Protein AF-A0A3M6K5K2-F1 (afdb_monomer_lite)

pLDDT: mean 93.85, std 2.62, range [81.88, 96.81]

Structure (mmCIF, N/CA/C/O backbone):
data_AF-A0A3M6K5K2-F1
#
_entry.id   AF-A0A3M6K5K2-F1
#
loop_
_atom_site.group_PDB
_atom_site.id
_atom_site.type_symbol
_atom_site.label_atom_id
_atom_site.label_alt_id
_atom_site.label_comp_id
_atom_site.label_asym_id
_atom_site.label_entity_id
_atom_site.label_seq_id
_atom_site.pdbx_PDB_ins_code
_atom_site.Cartn_x
_atom_site.Cartn_y
_atom_site.Cartn_z
_atom_site.occupancy
_atom_site.B_iso_or_equiv
_atom_site.auth_seq_id
_atom_site.auth_comp_id
_atom_site.auth_asym_id
_atom_site.auth_atom_id
_atom_site.pdbx_PDB_model_num
ATOM 1 N N . MET A 1 1 ? -11.931 4.478 13.055 1.00 81.88 1 MET A N 1
ATOM 2 C CA . MET A 1 1 ? -10.896 4.364 12.015 1.00 81.88 1 MET A CA 1
ATOM 3 C C . MET A 1 1 ? -9.660 5.182 12.338 1.00 81.88 1 MET A C 1
ATOM 5 O O . MET A 1 1 ? -9.757 6.383 12.572 1.00 81.88 1 MET A O 1
ATOM 9 N N . ALA A 1 2 ? -8.511 4.516 12.349 1.00 91.38 2 ALA A N 1
ATOM 10 C CA . ALA A 1 2 ? -7.200 5.147 12.354 1.00 91.38 2 ALA A CA 1
ATOM 11 C C . ALA A 1 2 ? -6.745 5.385 10.906 1.00 91.38 2 ALA A C 1
ATOM 13 O O . ALA A 1 2 ? -7.038 4.576 10.025 1.00 91.38 2 ALA A O 1
ATOM 14 N N . ASN A 1 3 ? -6.022 6.481 10.669 1.00 94.44 3 ASN A N 1
ATOM 15 C CA . ASN A 1 3 ? -5.342 6.712 9.398 1.00 94.44 3 ASN A CA 1
ATOM 16 C C . ASN A 1 3 ? -3.914 6.160 9.491 1.00 94.44 3 ASN A C 1
ATOM 18 O O . ASN A 1 3 ? -3.162 6.559 10.381 1.00 94.44 3 ASN A O 1
ATOM 22 N N . ILE A 1 4 ? -3.566 5.230 8.607 1.00 94.69 4 ILE A N 1
ATOM 23 C CA . ILE A 1 4 ? -2.277 4.538 8.583 1.00 94.69 4 ILE A CA 1
ATOM 24 C C . ILE A 1 4 ? -1.580 4.866 7.268 1.00 94.69 4 ILE A C 1
ATOM 26 O O . ILE A 1 4 ? -2.124 4.618 6.194 1.00 94.69 4 ILE A O 1
ATOM 30 N N . THR A 1 5 ? -0.351 5.366 7.354 1.00 96.31 5 THR A N 1
ATOM 31 C CA . THR A 1 5 ? 0.502 5.587 6.184 1.00 96.31 5 THR A CA 1
ATOM 32 C C . THR A 1 5 ? 1.371 4.358 5.933 1.00 96.31 5 THR A C 1
ATOM 34 O O . THR A 1 5 ? 2.218 4.005 6.756 1.00 96.31 5 THR A O 1
ATOM 37 N N . PHE A 1 6 ? 1.200 3.726 4.774 1.00 95.56 6 PHE A N 1
ATOM 38 C CA . PHE A 1 6 ? 2.090 2.681 4.279 1.00 95.56 6 PHE A CA 1
ATOM 39 C C . PHE A 1 6 ? 3.230 3.298 3.474 1.00 95.56 6 PHE A C 1
ATOM 41 O O . PHE A 1 6 ? 2.990 4.071 2.547 1.00 95.56 6 PHE A O 1
ATOM 48 N N . THR A 1 7 ? 4.464 2.904 3.789 1.00 96.38 7 THR A N 1
ATOM 49 C CA . THR A 1 7 ? 5.646 3.182 2.963 1.00 96.38 7 THR A CA 1
ATOM 50 C C . THR A 1 7 ? 6.032 1.899 2.240 1.00 96.38 7 THR A C 1
ATOM 52 O O . THR A 1 7 ? 6.541 0.958 2.845 1.00 96.38 7 THR A O 1
ATOM 55 N N . ILE A 1 8 ? 5.750 1.847 0.944 1.00 95.31 8 ILE A N 1
ATOM 56 C CA . ILE A 1 8 ? 5.956 0.679 0.094 1.00 95.31 8 ILE A CA 1
ATOM 57 C C . ILE A 1 8 ? 7.302 0.837 -0.626 1.00 95.31 8 ILE A C 1
ATOM 59 O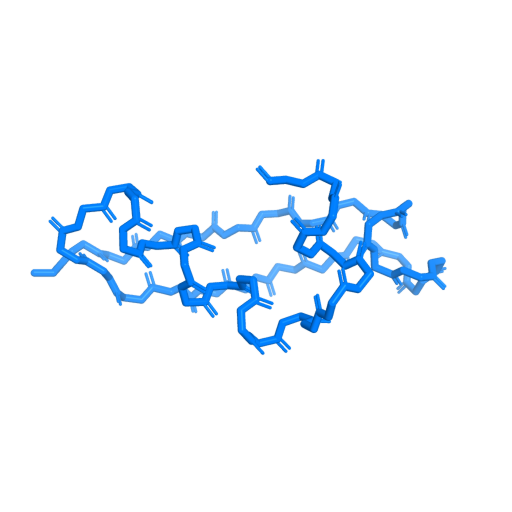 O . ILE A 1 8 ? 7.454 1.758 -1.433 1.00 95.31 8 ILE A O 1
ATOM 63 N N . PRO A 1 9 ? 8.288 -0.041 -0.374 1.00 94.56 9 PRO A N 1
ATOM 64 C CA . PRO A 1 9 ? 9.576 0.009 -1.052 1.00 94.56 9 PRO A CA 1
ATOM 65 C C . PRO A 1 9 ? 9.447 -0.371 -2.532 1.00 94.56 9 PRO A C 1
ATOM 67 O O . PRO A 1 9 ? 8.553 -1.119 -2.925 1.00 94.56 9 PRO A O 1
ATOM 70 N N . SER A 1 10 ? 10.414 0.060 -3.347 1.00 93.38 10 SER A N 1
ATOM 71 C CA . SER A 1 10 ? 10.441 -0.188 -4.801 1.00 93.38 10 SER A CA 1
ATOM 72 C C . SER A 1 10 ? 10.242 -1.662 -5.189 1.00 93.38 10 SER A C 1
ATOM 74 O O . SER A 1 10 ? 9.519 -1.968 -6.135 1.00 93.38 10 SER A O 1
ATOM 76 N N . VAL A 1 11 ? 10.803 -2.598 -4.412 1.00 93.38 11 VAL A N 1
ATOM 77 C CA . VAL A 1 11 ? 10.666 -4.050 -4.646 1.00 93.38 11 VAL A CA 1
ATOM 78 C C . VAL A 1 11 ? 9.220 -4.555 -4.540 1.00 93.38 11 VAL A C 1
ATOM 80 O O . VAL A 1 11 ? 8.871 -5.553 -5.171 1.00 93.38 11 VAL A O 1
ATOM 83 N N . LEU A 1 12 ? 8.371 -3.864 -3.777 1.00 93.44 12 LEU A N 1
ATOM 84 C CA . LEU A 1 12 ? 6.939 -4.146 -3.644 1.00 93.44 12 LEU A CA 1
ATOM 85 C C . LEU A 1 12 ? 6.073 -3.253 -4.551 1.00 93.44 12 LEU A C 1
ATOM 87 O O . LEU A 1 12 ? 4.911 -3.568 -4.772 1.00 93.44 12 LEU A O 1
ATOM 91 N N . ASN A 1 13 ? 6.645 -2.194 -5.130 1.00 93.31 13 ASN A N 1
ATOM 92 C CA . ASN A 1 13 ? 5.999 -1.284 -6.082 1.00 93.31 13 ASN A CA 1
ATOM 93 C C . ASN A 1 13 ? 6.488 -1.517 -7.528 1.00 93.31 13 ASN A C 1
ATOM 95 O O . ASN A 1 13 ? 6.697 -0.571 -8.283 1.00 93.31 13 ASN A O 1
ATOM 99 N N . GLN A 1 14 ? 6.749 -2.774 -7.903 1.00 89.75 14 GLN A N 1
ATOM 100 C CA . GLN A 1 14 ? 7.131 -3.172 -9.271 1.00 89.75 14 GLN A CA 1
ATOM 101 C C . GLN A 1 14 ? 8.324 -2.384 -9.866 1.00 89.75 14 GLN A C 1
ATOM 103 O O . GLN A 1 14 ? 8.393 -2.151 -11.070 1.00 89.75 14 GLN A O 1
ATOM 108 N N . GLY A 1 15 ? 9.277 -1.957 -9.030 1.00 90.56 15 GLY A N 1
ATOM 109 C CA . GLY A 1 15 ? 10.433 -1.165 -9.463 1.00 90.56 15 GLY A CA 1
ATOM 110 C C . GLY A 1 15 ? 10.160 0.335 -9.644 1.00 90.56 15 GLY A C 1
ATOM 111 O O . GLY A 1 15 ? 11.082 1.077 -9.974 1.00 90.56 15 GLY A O 1
ATOM 112 N N . GLY A 1 16 ? 8.936 0.809 -9.390 1.00 92.81 16 GLY A N 1
ATOM 113 C CA . GLY A 1 16 ? 8.515 2.206 -9.550 1.00 92.81 16 GLY A CA 1
ATOM 114 C C . GLY A 1 16 ? 9.004 3.176 -8.466 1.00 92.81 16 GLY A C 1
ATOM 115 O O . GLY A 1 16 ? 8.484 4.284 -8.371 1.00 92.81 16 GLY A O 1
ATOM 116 N N . GLY A 1 17 ? 9.966 2.774 -7.629 1.00 94.6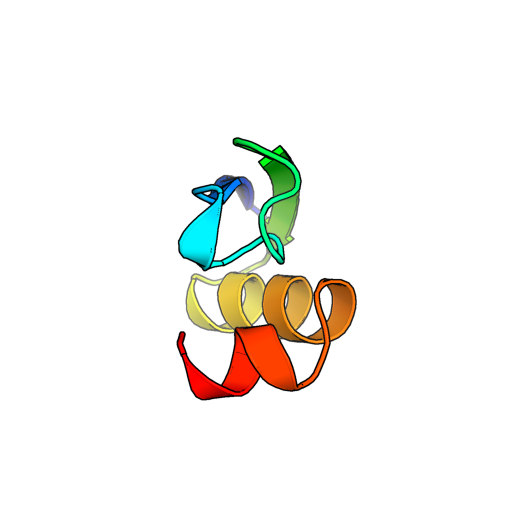2 17 GLY A N 1
ATOM 117 C CA . GLY A 1 17 ? 10.444 3.571 -6.497 1.00 94.62 17 GLY A CA 1
ATOM 118 C C . GLY A 1 17 ? 9.585 3.424 -5.238 1.00 94.62 17 GLY A C 1
ATOM 119 O O . GLY A 1 17 ? 8.631 2.644 -5.202 1.00 94.62 17 GLY A O 1
ATOM 120 N N . GLU A 1 18 ? 9.958 4.148 -4.181 1.00 95.81 18 GLU A N 1
ATOM 121 C CA . GLU A 1 18 ? 9.170 4.200 -2.945 1.00 95.81 18 GLU A CA 1
ATOM 122 C C . GLU A 1 18 ? 7.818 4.874 -3.201 1.00 95.81 18 GLU A C 1
ATOM 124 O O . GLU A 1 18 ? 7.743 5.930 -3.831 1.00 95.81 18 GLU A O 1
ATOM 129 N N . LYS A 1 19 ? 6.750 4.279 -2.670 1.00 95.00 19 LYS A N 1
ATOM 130 C CA . LYS A 1 19 ? 5.399 4.833 -2.719 1.00 95.00 19 LYS A CA 1
ATOM 131 C C . LYS A 1 19 ? 4.845 4.972 -1.311 1.00 95.00 19 LYS A C 1
ATOM 133 O O . LYS A 1 19 ? 4.902 4.029 -0.529 1.00 95.00 19 LYS A O 1
ATOM 138 N N . LYS A 1 20 ? 4.258 6.128 -1.004 1.00 96.81 20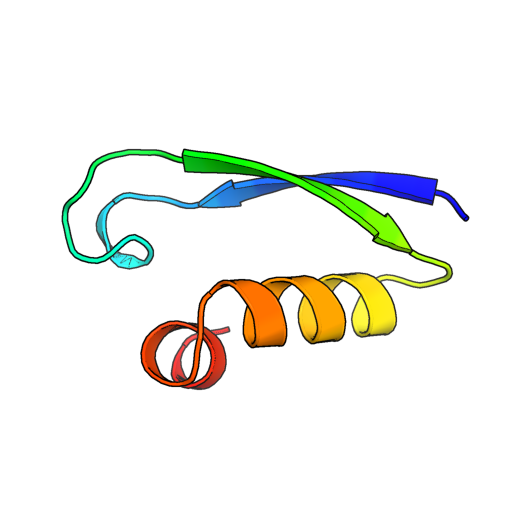 LYS A N 1
ATOM 139 C CA . LYS A 1 20 ? 3.496 6.340 0.231 1.00 96.81 20 LYS A C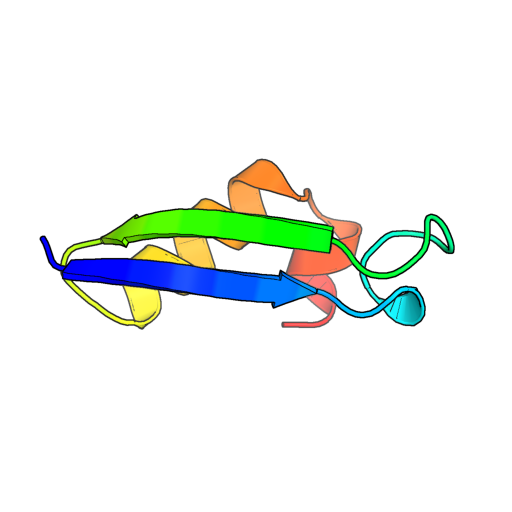A 1
ATOM 140 C C . LYS A 1 20 ? 2.008 6.330 -0.069 1.00 96.81 20 LYS A C 1
ATOM 142 O O . LYS A 1 20 ? 1.578 6.853 -1.098 1.00 96.81 20 LYS A O 1
ATOM 147 N N . THR A 1 21 ? 1.221 5.678 0.772 1.00 94.56 21 THR A N 1
ATOM 148 C CA . THR A 1 21 ? -0.232 5.586 0.594 1.00 94.56 21 THR A CA 1
ATOM 149 C C . THR 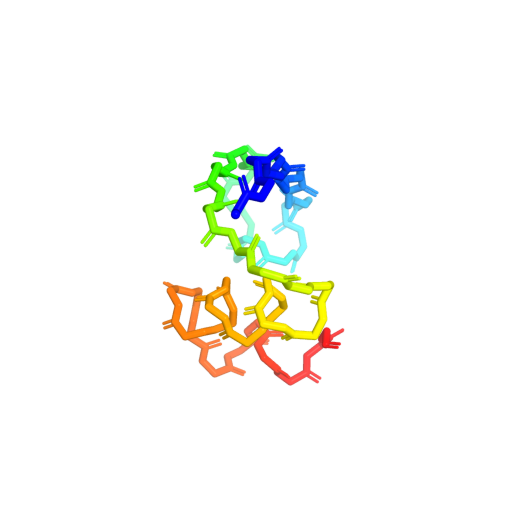A 1 21 ? -0.912 5.560 1.949 1.00 94.56 21 THR A C 1
ATOM 151 O O . THR A 1 21 ? -0.542 4.771 2.814 1.00 94.56 21 THR A O 1
ATOM 154 N N . ASP A 1 22 ? -1.909 6.421 2.111 1.00 95.81 22 ASP A N 1
ATOM 155 C CA . ASP A 1 22 ? -2.700 6.514 3.331 1.00 95.81 22 ASP A CA 1
ATOM 156 C C . ASP A 1 22 ? -3.941 5.624 3.228 1.00 95.81 22 ASP A C 1
ATOM 158 O O . ASP A 1 22 ? -4.625 5.606 2.201 1.00 95.81 22 ASP A O 1
ATOM 162 N N . VAL A 1 23 ? -4.225 4.881 4.296 1.00 95.69 23 VAL A N 1
ATOM 163 C CA . VAL A 1 23 ? -5.367 3.969 4.398 1.00 95.69 23 VAL A CA 1
ATOM 164 C C . VAL A 1 23 ? -6.088 4.211 5.716 1.00 95.69 23 VAL A C 1
ATOM 166 O O . VAL A 1 23 ? -5.505 4.131 6.797 1.00 95.69 23 VAL A O 1
ATOM 169 N N . SER A 1 24 ? -7.392 4.453 5.622 1.00 95.94 24 SER A N 1
ATOM 170 C CA . SER A 1 24 ? -8.282 4.516 6.779 1.00 95.94 24 SER A CA 1
ATOM 171 C C . SER A 1 24 ? -8.797 3.115 7.114 1.00 95.94 24 SER A C 1
ATOM 173 O O . SER A 1 24 ? -9.438 2.465 6.279 1.00 95.94 24 SER A O 1
ATOM 175 N N . ALA A 1 25 ? -8.518 2.635 8.324 1.00 95.75 25 ALA A N 1
ATOM 176 C CA . ALA A 1 25 ? -8.865 1.281 8.744 1.00 95.75 25 ALA A CA 1
ATOM 177 C C . ALA A 1 25 ? -9.259 1.198 10.220 1.00 95.75 25 ALA A C 1
ATOM 179 O O . ALA A 1 25 ? -8.868 2.030 11.044 1.00 95.75 25 ALA A O 1
ATOM 180 N N . ASP A 1 26 ? -10.042 0.177 10.559 1.00 95.06 26 ASP A N 1
ATOM 181 C CA . ASP A 1 26 ? -10.467 -0.081 11.941 1.00 95.06 26 ASP A CA 1
ATOM 182 C C . ASP A 1 26 ? -9.537 -1.047 12.685 1.00 95.06 26 ASP A C 1
ATOM 184 O O . ASP A 1 26 ? -9.537 -1.092 13.913 1.00 95.06 26 ASP A O 1
ATOM 188 N N . SER A 1 27 ? -8.693 -1.785 11.960 1.00 95.94 27 SER A N 1
ATOM 189 C CA . SER A 1 27 ? -7.647 -2.642 12.522 1.00 95.94 27 SER A CA 1
ATOM 190 C C . SER A 1 27 ? -6.447 -2.733 11.578 1.00 95.94 27 SER A C 1
ATOM 192 O O . SER A 1 27 ? -6.546 -2.385 10.402 1.00 95.94 27 SER A O 1
ATOM 194 N N . LEU A 1 28 ? -5.314 -3.248 12.068 1.00 94.12 28 LEU A N 1
ATOM 195 C CA . LEU A 1 28 ? -4.157 -3.529 11.210 1.00 94.12 28 LEU A CA 1
ATOM 196 C C . LEU A 1 28 ? -4.493 -4.560 10.123 1.00 94.12 28 LEU A C 1
ATOM 198 O O . LEU A 1 28 ? -4.104 -4.374 8.976 1.00 94.12 28 LEU A O 1
ATOM 202 N N . GLN A 1 29 ? -5.263 -5.602 10.452 1.00 94.75 29 GLN A N 1
ATOM 203 C CA . GLN A 1 29 ? -5.687 -6.612 9.476 1.00 94.75 29 GLN A CA 1
ATOM 204 C C . GLN A 1 29 ? -6.542 -5.998 8.358 1.00 94.75 29 GLN A C 1
ATOM 206 O O . GLN A 1 29 ? -6.339 -6.302 7.183 1.00 94.75 29 GLN A O 1
ATOM 211 N N . ASP A 1 30 ? -7.476 -5.115 8.718 1.00 95.88 30 ASP A N 1
ATOM 212 C CA . ASP A 1 30 ? -8.291 -4.358 7.760 1.00 95.88 30 ASP A CA 1
ATOM 213 C C . ASP A 1 30 ? -7.410 -3.453 6.879 1.00 95.88 30 ASP A C 1
ATOM 215 O O . ASP A 1 30 ? -7.546 -3.449 5.658 1.00 95.88 30 ASP A O 1
ATOM 219 N N . ALA A 1 31 ? -6.423 -2.771 7.471 1.00 96.12 31 ALA A N 1
ATOM 220 C CA . ALA A 1 31 ? -5.475 -1.935 6.736 1.00 96.12 31 ALA A CA 1
ATOM 221 C C . ALA A 1 31 ? -4.670 -2.734 5.696 1.00 96.12 31 ALA A C 1
ATOM 223 O O . ALA A 1 31 ? -4.577 -2.317 4.541 1.00 96.12 31 ALA A O 1
ATOM 224 N N . PHE A 1 32 ? -4.135 -3.899 6.084 1.00 95.00 32 PHE A N 1
ATOM 225 C CA . PHE A 1 32 ? -3.405 -4.795 5.181 1.00 95.00 32 PHE A CA 1
ATOM 226 C C . PHE A 1 32 ? -4.302 -5.404 4.098 1.00 95.00 32 PHE A C 1
ATOM 228 O O . PHE A 1 32 ? -3.864 -5.571 2.959 1.00 95.00 32 PHE A O 1
ATOM 235 N N . THR A 1 33 ? -5.567 -5.686 4.415 1.00 95.25 33 THR A N 1
ATOM 236 C CA . THR A 1 33 ? -6.545 -6.174 3.432 1.00 95.25 33 THR A CA 1
ATOM 237 C C . THR A 1 33 ? -6.807 -5.107 2.366 1.00 95.25 33 THR A C 1
ATOM 239 O O . THR A 1 33 ? -6.615 -5.372 1.179 1.00 95.25 33 THR A O 1
ATOM 242 N N . LYS A 1 34 ? -7.120 -3.873 2.784 1.00 95.62 34 LYS A N 1
ATOM 243 C CA . LYS A 1 34 ? -7.381 -2.731 1.890 1.00 95.62 34 LYS A CA 1
ATOM 244 C C . LYS A 1 34 ? -6.191 -2.386 0.997 1.00 95.62 34 LYS A C 1
ATOM 246 O O . LYS A 1 34 ? -6.351 -2.242 -0.215 1.00 95.62 34 LYS A O 1
ATOM 251 N N . ILE A 1 35 ? -4.984 -2.284 1.565 1.00 95.12 35 ILE A N 1
ATOM 252 C CA . ILE A 1 35 ? -3.796 -1.947 0.765 1.00 95.12 35 ILE A CA 1
ATOM 253 C C . ILE A 1 35 ? -3.447 -3.0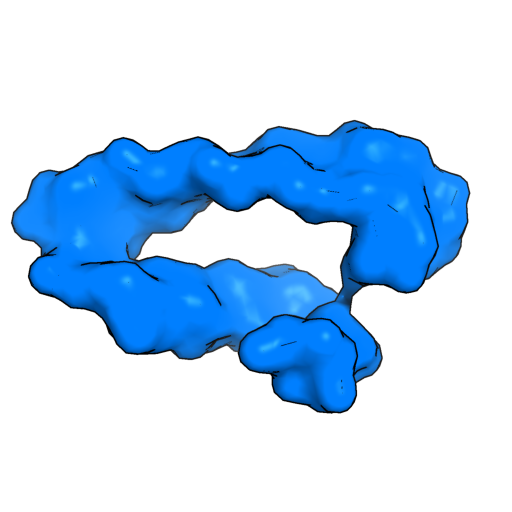64 -0.226 1.00 95.12 35 ILE A C 1
ATOM 255 O O . ILE A 1 35 ? -3.043 -2.773 -1.350 1.00 95.12 35 ILE A O 1
ATOM 259 N N . SER A 1 36 ? -3.666 -4.331 0.144 1.00 94.94 36 SER A N 1
ATOM 260 C CA . SER A 1 36 ? -3.450 -5.468 -0.756 1.00 94.94 36 SER A CA 1
ATOM 261 C C . SER A 1 36 ? -4.423 -5.470 -1.931 1.00 94.94 36 SER A C 1
ATOM 263 O O . SER A 1 36 ? -4.020 -5.751 -3.056 1.00 94.94 36 SER A O 1
ATOM 265 N N . GLU A 1 37 ? -5.688 -5.113 -1.703 1.00 94.31 37 GLU A N 1
ATOM 266 C CA . GLU A 1 37 ? -6.680 -4.947 -2.773 1.00 94.31 37 GLU A CA 1
ATOM 267 C C . GLU A 1 37 ? -6.335 -3.774 -3.701 1.00 94.31 37 GLU A C 1
ATOM 269 O O . GLU A 1 37 ? -6.464 -3.896 -4.917 1.00 94.31 37 GLU A O 1
ATOM 274 N N . GLN A 1 38 ? -5.829 -2.663 -3.154 1.00 92.94 38 GLN A N 1
ATOM 275 C CA . GLN A 1 38 ? -5.381 -1.512 -3.948 1.00 92.94 38 GLN A CA 1
ATOM 276 C C . GLN A 1 38 ? -4.113 -1.786 -4.768 1.00 92.94 38 GLN A C 1
ATOM 278 O O . GLN A 1 38 ? -3.957 -1.222 -5.851 1.00 92.94 38 GLN A O 1
ATOM 283 N N . MET A 1 39 ? -3.182 -2.591 -4.249 1.00 93.19 39 MET A N 1
ATOM 284 C CA . MET A 1 39 ? -1.902 -2.889 -4.906 1.00 93.19 39 MET A CA 1
ATOM 285 C C . MET A 1 39 ? -1.969 -4.096 -5.851 1.00 93.19 39 MET A C 1
ATOM 287 O O . MET A 1 39 ? -1.131 -4.213 -6.745 1.00 93.19 39 MET A O 1
ATOM 291 N N . GLY A 1 40 ? -2.960 -4.972 -5.676 1.00 92.75 40 GLY A N 1
ATOM 292 C CA . GLY A 1 40 ? -3.185 -6.147 -6.511 1.00 92.75 40 GLY A CA 1
ATOM 293 C C . GLY A 1 40 ? -2.441 -7.406 -6.055 1.00 92.75 40 GLY A C 1
ATOM 294 O O . GLY A 1 40 ? -1.708 -7.428 -5.062 1.00 92.75 40 GLY A O 1
ATOM 295 N N . ASP A 1 41 ? -2.642 -8.488 -6.810 1.00 92.81 41 ASP A N 1
ATOM 296 C CA . ASP A 1 41 ? -2.258 -9.850 -6.414 1.00 92.81 41 ASP A CA 1
ATOM 297 C C . ASP A 1 41 ? -0.754 -10.045 -6.180 1.00 92.81 41 ASP A C 1
ATOM 299 O O . ASP A 1 41 ? -0.360 -10.796 -5.287 1.00 92.81 41 ASP A O 1
ATOM 303 N N . ASP A 1 42 ? 0.102 -9.372 -6.951 1.00 90.56 42 ASP A N 1
ATOM 304 C CA . ASP A 1 42 ? 1.558 -9.493 -6.803 1.00 90.56 42 ASP A CA 1
ATOM 305 C C . ASP A 1 42 ? 2.050 -8.952 -5.461 1.00 90.56 42 ASP A C 1
ATOM 307 O O . ASP A 1 42 ? 2.954 -9.530 -4.852 1.00 90.56 42 ASP A O 1
ATOM 311 N N . PHE A 1 43 ? 1.442 -7.864 -4.987 1.00 93.88 43 PHE A N 1
ATOM 312 C CA . PHE A 1 43 ? 1.717 -7.311 -3.668 1.00 93.88 43 PHE A CA 1
ATOM 313 C C . PHE A 1 43 ? 1.145 -8.220 -2.576 1.00 93.88 43 PHE A C 1
ATOM 315 O O . PHE A 1 43 ? 1.872 -8.608 -1.664 1.00 93.88 43 PHE A O 1
ATOM 322 N N . LYS A 1 44 ? -0.119 -8.640 -2.722 1.00 94.38 44 LYS A N 1
ATOM 323 C CA . LYS A 1 44 ? -0.835 -9.511 -1.771 1.00 94.38 44 LYS A CA 1
ATOM 324 C C . LYS A 1 44 ? -0.151 -10.863 -1.530 1.00 94.38 44 LYS A C 1
ATOM 326 O O . LYS A 1 44 ? -0.322 -11.470 -0.484 1.00 94.38 44 LYS A O 1
ATOM 331 N N . ARG A 1 45 ? 0.618 -11.376 -2.495 1.00 93.12 45 ARG A N 1
ATOM 332 C CA . ARG A 1 45 ? 1.398 -12.619 -2.327 1.00 93.12 45 ARG A CA 1
ATOM 333 C C . ARG A 1 45 ? 2.662 -12.448 -1.479 1.00 93.12 45 ARG A C 1
ATOM 335 O O . ARG A 1 45 ? 3.283 -13.451 -1.134 1.00 93.12 45 ARG A O 1
ATOM 342 N N . ARG A 1 46 ? 3.089 -11.212 -1.208 1.00 90.88 46 ARG A N 1
ATOM 343 C CA . ARG A 1 46 ? 4.362 -10.886 -0.542 1.00 90.88 46 ARG A CA 1
ATOM 344 C C . ARG A 1 46 ? 4.189 -10.286 0.854 1.00 90.88 46 ARG A C 1
ATOM 346 O O . ARG A 1 46 ? 5.191 -10.145 1.552 1.00 90.88 46 ARG A O 1
ATOM 353 N N . VAL A 1 47 ? 2.967 -9.909 1.222 1.00 87.19 47 VAL A N 1
ATOM 354 C CA . VAL A 1 47 ? 2.602 -9.173 2.441 1.00 87.19 47 VAL A CA 1
ATOM 355 C C . VAL A 1 47 ? 1.374 -9.828 3.046 1.00 87.19 47 VAL A C 1
ATOM 357 O O . VAL A 1 47 ? 1.392 -10.056 4.273 1.00 87.19 47 VAL A O 1
#

Foldseek 3Di:
DDKDKDWAACVLQVNPGIDIDIDDDPDPVRRLVVVDVVSDDSNVVVD

Radius of gyration: 10.41 Å; chains: 1; bounding box: 22×19×22 Å

Secondary structure (DSSP, 8-state):
-EEEEEEE-TTTTTTS--EEEEEEESSHHHHHHHHHHHH-HHHHTT-

Sequence (47 aa):
MANITFTIPSVLNQGGGEKKTDVSADSLQDAFTKISEQMGDDFKRRV